Protein AF-A0AAV3YFT5-F1 (afdb_monomer_lite)

Sequence (143 aa):
MVNFYHRFIPHATWLLLQLHCALQKSHSQKVLSWTADMDMAFAFCKEALAEATMLSQPKHGAHISLTTDASDQAIRDVLEQWIYTSPHHGHRGPLQHPYDGPFQVVAPSDKTFRIMAGDREEIISVDRLKPVHVDLTSPVPVA

InterPro domains:
  IPR041577 Reverse transcriptase/retrotransposon-derived protein, RNase H-like domain [PF17919] (34-82)
  IPR043128 Reverse transcriptase/Diguanylate cyclase domain [G3DSA:3.30.70.270] (1-76)
  IPR043502 DNA/RNA polymerase superfamily [SSF56672] (1-128)

pLDDT: mean 76.31, std 14.43, range [36.56, 93.62]

Secondary structure (DSSP, 8-state):
-GGGSGGGSTTHHHHHHHHHHHHHGGGS-SS----HHHHHHHHHHHHHHHHHHHT-PPPTT-EEEEEEEE-SS-EEEEEEEE-----SS-PPPTTS-SS----EEEEE-SSEEEEEETTEEEEEEGGG-------TTS-----

Organism: NCBI:txid259542

Radius of gyration: 21.62 Å; chains: 1; bounding box: 50×36×54 Å

Foldseek 3Di:
DLVLVVVLFPPSCVLCVVVVVQVVVCVPPPDGDDDPSNVVSVVVSVVSVVVSVVVDDDDPPFDKDKDWDDDPVDIDIDIDTDDPDDDPDDDDDSPDPPADDPWDFPDDDPFWTFTDPDPDTDIGGPVRDDDDDDDPVDDDDDD

Structure (mmCIF, N/CA/C/O backbone):
data_AF-A0AAV3YFT5-F1
#
_entry.id   AF-A0AAV3YFT5-F1
#
loop_
_atom_site.group_PDB
_atom_site.id
_atom_site.type_symbol
_atom_site.label_atom_id
_atom_site.label_alt_id
_atom_site.label_comp_id
_atom_site.label_asym_id
_atom_site.label_entity_id
_atom_site.label_seq_id
_atom_site.pdbx_PDB_ins_code
_atom_site.Cartn_x
_atom_site.Cartn_y
_atom_site.Cartn_z
_atom_site.occupancy
_atom_site.B_iso_or_equiv
_atom_site.auth_seq_id
_atom_site.auth_comp_id
_atom_site.auth_asym_id
_atom_site.auth_atom_id
_atom_site.pdbx_PDB_model_num
ATOM 1 N N . MET A 1 1 ? 1.665 -2.035 -6.472 1.00 77.25 1 MET A N 1
ATOM 2 C CA . MET A 1 1 ? 2.102 -2.826 -5.302 1.00 77.25 1 MET A CA 1
ATOM 3 C C . MET A 1 1 ? 3.159 -2.103 -4.468 1.00 77.25 1 MET A C 1
ATOM 5 O O . MET A 1 1 ? 2.807 -1.657 -3.394 1.00 77.25 1 MET A O 1
ATOM 9 N N . VAL A 1 2 ? 4.400 -1.895 -4.938 1.00 81.25 2 VAL A N 1
ATOM 10 C CA . VAL A 1 2 ? 5.483 -1.296 -4.109 1.00 81.25 2 VAL A CA 1
ATOM 11 C C . VAL A 1 2 ? 5.104 0.060 -3.494 1.00 81.25 2 VAL A C 1
ATOM 13 O O . VAL A 1 2 ? 5.417 0.322 -2.341 1.00 81.25 2 VAL A O 1
ATOM 16 N N . ASN A 1 3 ? 4.344 0.890 -4.219 1.00 82.06 3 ASN A N 1
ATOM 17 C CA . ASN A 1 3 ? 3.880 2.181 -3.704 1.00 82.06 3 ASN A CA 1
ATOM 18 C C . ASN A 1 3 ? 2.937 2.075 -2.489 1.00 82.06 3 ASN A C 1
ATOM 20 O O . ASN A 1 3 ? 2.820 3.030 -1.739 1.00 82.06 3 ASN A O 1
ATOM 24 N N . PHE A 1 4 ? 2.265 0.943 -2.282 1.00 80.62 4 PHE A N 1
ATOM 25 C CA . PHE A 1 4 ? 1.428 0.725 -1.100 1.00 80.62 4 PHE A CA 1
ATOM 26 C C . PHE A 1 4 ? 2.289 0.478 0.153 1.00 80.62 4 PHE A C 1
ATOM 28 O O . PHE A 1 4 ? 1.973 0.961 1.234 1.00 80.62 4 PHE A O 1
ATOM 35 N N . TYR A 1 5 ? 3.442 -0.178 -0.017 1.00 82.94 5 TYR A N 1
ATOM 36 C CA . TYR A 1 5 ? 4.366 -0.538 1.063 1.00 82.94 5 TYR A CA 1
ATOM 37 C C . TYR A 1 5 ? 5.573 0.403 1.195 1.00 82.94 5 TYR A C 1
ATOM 39 O O . TYR A 1 5 ? 6.479 0.125 1.978 1.00 82.94 5 TYR A O 1
ATOM 47 N N . HIS A 1 6 ? 5.607 1.532 0.473 1.00 83.62 6 HIS A N 1
ATOM 48 C CA . HIS A 1 6 ? 6.795 2.397 0.413 1.00 83.62 6 HIS A CA 1
ATOM 49 C C . HIS A 1 6 ? 7.251 2.908 1.788 1.00 83.62 6 HIS A C 1
ATOM 51 O O . HIS A 1 6 ? 8.426 3.201 1.968 1.00 83.62 6 HIS A O 1
ATOM 57 N N . ARG A 1 7 ? 6.340 3.016 2.768 1.00 80.81 7 ARG A N 1
ATOM 58 C CA . ARG A 1 7 ? 6.651 3.509 4.120 1.00 80.81 7 ARG A CA 1
ATOM 59 C C . ARG A 1 7 ? 7.525 2.531 4.909 1.00 80.81 7 ARG A C 1
ATOM 61 O O . ARG A 1 7 ? 8.239 2.962 5.807 1.00 80.81 7 ARG A O 1
ATOM 68 N N . PHE A 1 8 ? 7.464 1.244 4.576 1.00 81.12 8 PHE A N 1
ATOM 69 C CA . PHE A 1 8 ? 8.270 0.199 5.206 1.00 81.12 8 PHE A CA 1
ATOM 70 C C . PHE A 1 8 ? 9.622 -0.001 4.515 1.00 81.12 8 PHE A C 1
ATOM 72 O O . PHE A 1 8 ? 10.463 -0.730 5.027 1.00 81.12 8 PHE A O 1
ATOM 79 N N . ILE A 1 9 ? 9.840 0.654 3.371 1.00 84.62 9 ILE A N 1
ATOM 80 C CA . ILE A 1 9 ? 11.056 0.532 2.574 1.00 84.62 9 ILE A CA 1
ATOM 81 C C . ILE A 1 9 ? 11.898 1.804 2.766 1.00 84.62 9 ILE A C 1
ATOM 83 O O . ILE A 1 9 ? 11.520 2.877 2.279 1.00 84.62 9 ILE A O 1
ATOM 87 N N . PRO A 1 10 ? 13.054 1.727 3.447 1.00 83.12 10 PRO A N 1
ATOM 88 C CA . PRO A 1 10 ? 13.978 2.850 3.536 1.00 83.12 10 PRO A CA 1
ATOM 89 C C . PRO A 1 10 ? 14.405 3.313 2.140 1.00 83.12 10 PRO A C 1
ATOM 91 O O . PRO A 1 10 ? 14.706 2.500 1.271 1.00 83.12 10 PRO A O 1
ATOM 94 N N . HIS A 1 11 ? 14.432 4.628 1.915 1.00 85.06 11 HIS A N 1
ATOM 95 C CA . HIS A 1 11 ? 14.851 5.224 0.638 1.00 85.06 11 HIS A CA 1
ATOM 96 C C . HIS A 1 11 ? 14.102 4.688 -0.603 1.00 85.06 11 HIS A C 1
ATOM 98 O O . HIS A 1 11 ? 14.647 4.697 -1.709 1.00 85.06 11 HIS A O 1
ATOM 104 N N . ALA A 1 12 ? 12.833 4.281 -0.452 1.00 86.38 12 ALA A N 1
ATOM 105 C CA . ALA A 1 12 ? 12.010 3.724 -1.534 1.00 86.38 12 ALA A CA 1
ATOM 106 C C . ALA A 1 12 ? 11.988 4.583 -2.811 1.00 86.38 12 ALA A C 1
ATOM 108 O O . ALA A 1 12 ? 11.979 4.058 -3.922 1.00 86.38 12 ALA A O 1
ATOM 109 N N . THR A 1 13 ? 12.003 5.910 -2.665 1.00 84.69 13 THR A N 1
ATOM 110 C CA . THR A 1 13 ? 12.023 6.854 -3.791 1.00 84.69 13 THR A CA 1
ATOM 111 C C . THR A 1 13 ? 13.276 6.723 -4.650 1.00 84.69 13 THR A C 1
ATOM 113 O O . THR A 1 13 ? 13.181 6.833 -5.869 1.00 84.69 13 THR A O 1
ATOM 116 N N . TRP A 1 14 ? 14.435 6.462 -4.040 1.00 87.38 14 TRP A N 1
ATOM 117 C CA . TRP A 1 14 ? 15.696 6.278 -4.757 1.00 87.38 14 TRP A CA 1
ATOM 118 C C . TRP A 1 14 ? 15.700 4.961 -5.537 1.00 87.38 14 TRP A C 1
ATOM 120 O O . TRP A 1 14 ? 16.040 4.949 -6.718 1.00 87.38 14 TRP A O 1
ATOM 130 N N . LEU A 1 15 ? 15.216 3.881 -4.914 1.00 86.69 15 LEU A N 1
ATOM 131 C CA . LEU A 1 15 ? 15.087 2.568 -5.555 1.00 86.69 15 LEU A CA 1
ATOM 132 C C . LEU A 1 15 ? 14.127 2.600 -6.752 1.00 86.69 15 LEU A C 1
ATOM 134 O O . LEU A 1 15 ? 14.390 2.000 -7.790 1.00 86.69 15 LEU A O 1
ATOM 138 N N . LEU A 1 16 ? 13.023 3.337 -6.629 1.00 88.00 16 LEU A N 1
ATOM 139 C CA . LEU A 1 16 ? 12.003 3.430 -7.673 1.00 88.00 16 LEU A CA 1
ATOM 140 C C . LEU A 1 16 ? 12.309 4.481 -8.744 1.00 88.00 16 LEU A C 1
ATOM 142 O O . LEU A 1 16 ? 11.585 4.541 -9.738 1.00 88.00 16 LEU A O 1
ATOM 146 N N . LEU A 1 17 ? 13.353 5.298 -8.578 1.00 88.62 17 LEU A N 1
ATOM 147 C CA . LEU A 1 17 ? 13.618 6.456 -9.433 1.00 88.62 17 LEU A CA 1
ATOM 148 C C . LEU A 1 17 ? 13.721 6.077 -10.915 1.00 88.62 17 LEU A C 1
ATOM 150 O O . LEU A 1 17 ? 13.042 6.677 -11.746 1.00 88.62 17 LEU A O 1
ATOM 154 N N . GLN A 1 18 ? 14.524 5.059 -11.243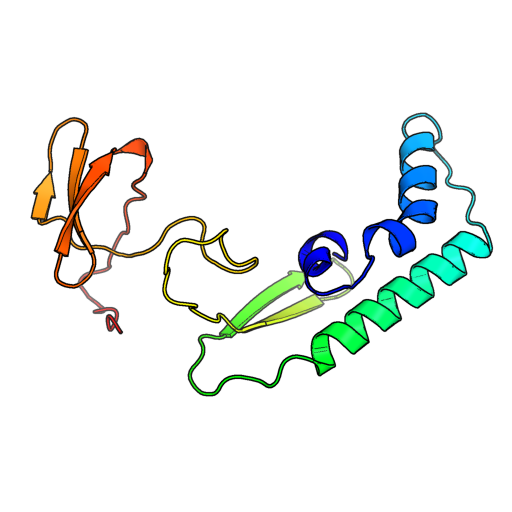 1.00 86.94 18 GLN A N 1
ATOM 155 C CA . GLN A 1 18 ? 14.741 4.644 -12.635 1.00 86.94 18 GLN A CA 1
ATOM 156 C C . GLN A 1 18 ? 13.441 4.171 -13.292 1.00 86.94 18 GLN A C 1
ATOM 158 O O . GLN A 1 18 ? 13.127 4.566 -14.415 1.00 86.94 18 GLN A O 1
ATOM 163 N N . LEU A 1 19 ? 12.640 3.399 -12.556 1.00 88.12 19 LEU A N 1
ATOM 164 C CA . LEU A 1 19 ? 11.339 2.911 -13.010 1.00 88.12 19 LEU A CA 1
ATOM 165 C C . LEU A 1 19 ? 10.329 4.060 -13.160 1.00 88.12 19 LEU A C 1
ATOM 167 O O . LEU A 1 19 ? 9.569 4.106 -14.127 1.00 88.12 19 LEU A O 1
ATOM 171 N N . HIS A 1 20 ? 10.343 5.024 -12.238 1.00 87.75 20 HIS A N 1
ATOM 172 C CA . HIS A 1 20 ? 9.453 6.180 -12.276 1.00 87.75 20 HIS A CA 1
ATOM 173 C C . HIS A 1 20 ? 9.771 7.105 -13.458 1.00 87.75 20 HIS A C 1
ATOM 175 O O . HIS A 1 20 ? 8.869 7.492 -14.202 1.00 87.75 20 HIS A O 1
ATOM 181 N N . CYS A 1 21 ? 11.051 7.407 -13.687 1.00 85.56 21 CYS A N 1
ATOM 182 C CA . CYS A 1 21 ? 11.495 8.192 -14.837 1.00 85.56 21 CYS A CA 1
ATOM 183 C C . CYS A 1 21 ? 11.174 7.499 -16.169 1.00 85.56 21 CYS A C 1
ATOM 185 O O . CYS A 1 21 ? 10.833 8.175 -17.141 1.00 85.56 21 CYS A O 1
ATOM 187 N N . ALA A 1 22 ? 11.257 6.166 -16.221 1.00 84.00 22 ALA A N 1
ATOM 188 C CA . ALA A 1 22 ? 10.905 5.394 -17.410 1.00 84.00 22 ALA A CA 1
ATOM 189 C C . ALA A 1 22 ? 9.408 5.511 -17.753 1.00 84.00 22 ALA A C 1
ATOM 191 O O . ALA A 1 22 ? 9.052 5.675 -18.920 1.00 84.00 22 ALA A O 1
ATOM 192 N N . LEU A 1 23 ? 8.539 5.506 -16.737 1.00 81.94 23 LEU A N 1
ATOM 193 C CA . LEU A 1 23 ? 7.090 5.668 -16.901 1.00 81.94 23 LEU A CA 1
ATOM 194 C C . LEU A 1 23 ? 6.671 7.114 -17.204 1.00 81.94 23 LEU A C 1
ATOM 196 O O . LEU A 1 23 ? 5.742 7.333 -17.974 1.00 81.94 23 LEU A O 1
ATOM 200 N N . GLN A 1 24 ? 7.360 8.123 -16.663 1.00 77.69 24 GLN A N 1
ATOM 201 C CA . GLN A 1 24 ? 7.068 9.525 -17.005 1.00 77.69 24 GLN A CA 1
ATOM 202 C C . GLN A 1 24 ? 7.287 9.817 -18.497 1.00 77.69 24 GLN A C 1
ATOM 204 O O . GLN A 1 24 ? 6.548 10.595 -19.097 1.00 77.69 24 GLN A O 1
ATOM 209 N N . LYS A 1 25 ? 8.276 9.161 -19.113 1.00 65.12 25 LYS A N 1
ATOM 210 C CA . LYS A 1 25 ? 8.560 9.276 -20.551 1.00 65.12 25 LYS A CA 1
ATOM 211 C C . LYS A 1 25 ? 7.585 8.471 -21.422 1.00 65.12 25 LYS A C 1
ATOM 213 O O . LYS A 1 25 ? 7.489 8.737 -22.616 1.00 65.12 25 LYS A O 1
ATOM 218 N N . SER A 1 26 ? 6.843 7.515 -20.853 1.00 60.19 26 SER A N 1
ATOM 219 C CA . SER A 1 26 ? 5.990 6.591 -21.614 1.00 60.19 26 SER A CA 1
ATOM 220 C C . SER A 1 26 ? 4.584 7.114 -21.914 1.00 60.19 26 SER A C 1
ATOM 222 O O . SER A 1 26 ? 3.887 6.521 -22.733 1.00 60.19 26 SER A O 1
ATOM 224 N N . HIS A 1 27 ? 4.169 8.258 -21.355 1.00 59.78 27 HIS A N 1
ATOM 225 C CA . HIS A 1 27 ? 2.869 8.861 -21.690 1.00 59.78 27 HIS A CA 1
ATOM 226 C C . HIS A 1 27 ? 2.721 9.185 -23.194 1.00 59.78 27 HIS A C 1
ATOM 228 O O . HIS A 1 27 ? 1.599 9.296 -23.687 1.00 59.78 27 HIS A O 1
ATOM 234 N N . SER A 1 28 ? 3.837 9.292 -23.926 1.00 60.38 28 SER A N 1
ATOM 235 C CA . SER A 1 28 ? 3.892 9.435 -25.388 1.00 60.38 28 SER A CA 1
ATOM 236 C C . SER A 1 28 ? 4.496 8.224 -26.123 1.00 60.38 28 SER A C 1
ATOM 238 O O . SER A 1 28 ? 4.339 8.113 -27.339 1.00 60.38 28 SER A O 1
ATOM 240 N N . GLN A 1 29 ? 5.157 7.293 -25.422 1.00 61.31 29 GLN A N 1
ATOM 241 C CA . GLN A 1 29 ? 5.811 6.117 -26.008 1.00 61.31 29 GLN A CA 1
ATOM 242 C C . GLN A 1 29 ? 5.067 4.826 -25.660 1.00 61.31 29 GLN A C 1
ATOM 244 O O . GLN A 1 29 ? 5.040 4.378 -24.519 1.00 61.31 29 GLN A O 1
ATOM 249 N N . LYS A 1 30 ? 4.538 4.167 -26.697 1.00 68.25 30 LYS A N 1
ATOM 250 C CA . LYS A 1 30 ? 3.811 2.890 -26.598 1.00 68.25 30 LYS A CA 1
ATOM 251 C C . LYS A 1 30 ? 4.697 1.694 -26.209 1.00 68.25 30 LYS A C 1
ATOM 253 O O . LYS A 1 30 ? 4.170 0.634 -25.892 1.00 68.25 30 LYS A O 1
ATOM 258 N N . VAL A 1 31 ? 6.022 1.850 -26.273 1.00 76.38 31 VAL A N 1
ATOM 259 C CA . VAL A 1 31 ? 7.014 0.793 -26.029 1.00 76.38 31 VAL A CA 1
ATOM 260 C C . VAL A 1 31 ? 8.047 1.300 -25.025 1.00 76.38 31 VAL A C 1
ATOM 262 O O . VAL A 1 31 ? 8.696 2.318 -25.261 1.00 76.38 31 VAL A O 1
ATOM 265 N N . LEU A 1 32 ? 8.182 0.584 -23.908 1.00 82.88 32 LEU A N 1
ATOM 266 C CA . LEU A 1 32 ? 9.124 0.875 -22.829 1.00 82.88 32 LEU A CA 1
ATOM 267 C C . LEU A 1 32 ? 10.466 0.187 -23.118 1.00 82.88 32 LEU A C 1
ATOM 269 O O . LEU A 1 32 ? 10.519 -1.037 -23.219 1.00 82.88 32 LEU A O 1
ATOM 273 N N . SER A 1 33 ? 11.553 0.952 -23.237 1.00 83.69 33 SER A N 1
ATOM 274 C CA . SER A 1 33 ? 12.905 0.390 -23.352 1.00 83.69 33 SER A CA 1
ATOM 275 C C . SER A 1 33 ? 13.425 -0.014 -21.972 1.00 83.69 33 SER A C 1
ATOM 277 O O . SER A 1 33 ? 13.755 0.853 -21.160 1.00 83.69 33 SER A O 1
ATOM 279 N N . TRP A 1 34 ? 13.494 -1.316 -21.711 1.00 88.81 34 TRP A N 1
ATOM 280 C CA . TRP A 1 34 ? 13.985 -1.860 -20.447 1.00 88.81 34 TRP A CA 1
ATOM 281 C C . TRP A 1 34 ? 15.518 -1.889 -20.426 1.00 88.81 34 TRP A C 1
ATOM 283 O O . TRP A 1 34 ? 16.135 -2.445 -21.334 1.00 88.81 34 TRP A O 1
ATOM 293 N N . THR A 1 35 ? 16.138 -1.260 -19.426 1.00 90.56 35 THR A N 1
ATOM 294 C CA . THR A 1 35 ? 17.603 -1.204 -19.281 1.00 90.56 35 THR A CA 1
ATOM 295 C C . THR A 1 35 ? 18.083 -2.091 -18.134 1.00 90.56 35 THR A C 1
ATOM 297 O O . THR A 1 35 ? 17.328 -2.386 -17.211 1.00 90.56 35 THR A O 1
ATOM 300 N N . ALA A 1 36 ? 19.367 -2.464 -18.146 1.00 92.38 36 ALA A N 1
ATOM 301 C CA . ALA A 1 36 ? 19.974 -3.239 -17.059 1.00 92.38 36 ALA A CA 1
ATOM 302 C C . ALA A 1 36 ? 19.846 -2.537 -15.689 1.00 92.38 36 ALA A C 1
ATOM 304 O O . ALA A 1 36 ? 19.634 -3.188 -14.670 1.00 92.38 36 ALA A O 1
ATOM 305 N N . ASP A 1 37 ? 19.892 -1.201 -15.666 1.00 89.06 37 ASP A N 1
ATOM 306 C CA . ASP A 1 37 ? 19.682 -0.419 -14.443 1.00 89.06 37 ASP A CA 1
ATOM 307 C C . ASP A 1 37 ? 18.250 -0.547 -13.905 1.00 89.06 37 ASP A C 1
ATOM 309 O O . ASP A 1 37 ? 18.047 -0.562 -12.691 1.00 89.06 37 ASP A O 1
ATOM 313 N N . MET A 1 38 ? 17.250 -0.676 -14.787 1.00 90.94 38 MET A N 1
ATOM 314 C CA . MET A 1 38 ? 15.859 -0.922 -14.390 1.00 90.94 38 MET A CA 1
ATOM 315 C C . MET A 1 38 ? 15.674 -2.337 -13.847 1.00 90.94 38 MET A C 1
ATOM 317 O O . MET A 1 38 ? 14.960 -2.504 -12.859 1.00 90.94 38 MET A O 1
ATOM 321 N N . ASP A 1 39 ? 16.342 -3.332 -14.438 1.00 92.50 39 ASP A N 1
ATOM 322 C CA . ASP A 1 39 ? 16.369 -4.700 -13.909 1.00 92.50 39 ASP A CA 1
ATOM 323 C C . ASP A 1 39 ? 16.949 -4.743 -12.495 1.00 92.50 39 ASP A C 1
ATOM 325 O O . ASP A 1 39 ? 16.330 -5.303 -11.585 1.00 92.50 39 ASP A O 1
ATOM 329 N N . MET A 1 40 ? 18.101 -4.100 -12.286 1.00 91.56 40 MET A N 1
ATOM 330 C CA . MET A 1 40 ? 18.724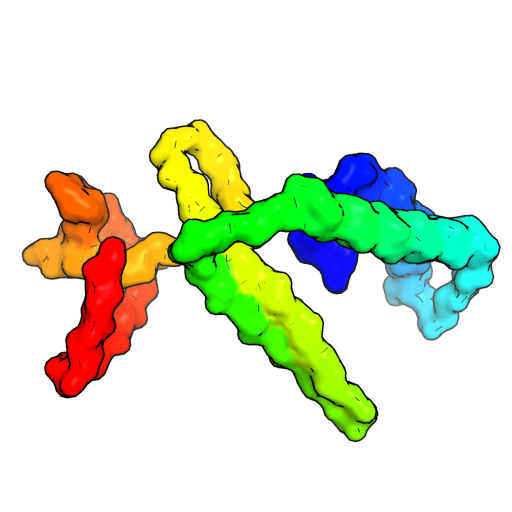 -4.008 -10.965 1.00 91.56 40 MET A CA 1
ATOM 331 C C . MET A 1 40 ? 17.825 -3.265 -9.974 1.00 91.56 40 MET A C 1
ATOM 333 O O . MET A 1 40 ? 17.576 -3.768 -8.880 1.00 91.56 40 MET A O 1
ATOM 337 N N . ALA A 1 41 ? 17.274 -2.110 -10.357 1.00 91.12 41 ALA A N 1
ATOM 338 C CA . ALA A 1 41 ? 16.359 -1.345 -9.509 1.00 91.12 41 ALA A CA 1
ATOM 339 C C . ALA A 1 41 ? 15.118 -2.163 -9.118 1.00 91.12 41 ALA A C 1
ATOM 341 O O . ALA A 1 41 ? 14.700 -2.160 -7.957 1.00 91.12 41 ALA A O 1
ATOM 342 N N . PHE A 1 42 ? 14.547 -2.908 -10.066 1.00 91.88 42 PHE A N 1
ATOM 343 C CA . PHE A 1 42 ? 13.411 -3.786 -9.812 1.00 91.88 42 PHE A CA 1
ATOM 344 C C . PHE A 1 42 ? 13.779 -4.948 -8.880 1.00 91.88 42 PHE A C 1
ATOM 346 O O . PHE A 1 42 ? 13.009 -5.270 -7.972 1.00 91.88 42 PHE A O 1
ATOM 353 N N . ALA A 1 43 ? 14.954 -5.557 -9.059 1.00 92.12 43 ALA A N 1
ATOM 354 C CA . ALA A 1 43 ? 15.462 -6.595 -8.166 1.00 92.12 43 ALA A CA 1
ATOM 355 C C . ALA A 1 43 ? 15.638 -6.072 -6.733 1.00 92.12 43 ALA A C 1
ATOM 357 O O . ALA A 1 43 ? 15.083 -6.669 -5.809 1.00 92.12 43 ALA A O 1
ATOM 358 N N . PHE A 1 44 ? 16.280 -4.914 -6.563 1.00 91.06 44 PHE A N 1
ATOM 359 C CA . PHE A 1 44 ? 16.436 -4.282 -5.252 1.00 91.06 44 PHE A CA 1
ATOM 360 C C . PHE A 1 44 ? 15.095 -3.923 -4.609 1.00 91.06 44 PHE A C 1
ATOM 362 O O . PHE A 1 44 ? 14.933 -4.089 -3.406 1.00 91.06 44 PHE A O 1
ATOM 369 N N . CYS A 1 45 ? 14.098 -3.481 -5.384 1.00 90.38 45 CYS A N 1
ATOM 370 C CA . CYS A 1 45 ? 12.759 -3.223 -4.844 1.00 90.38 45 CYS A CA 1
ATOM 371 C C . CYS A 1 45 ? 12.101 -4.491 -4.284 1.00 90.38 45 CYS A C 1
ATOM 373 O O . CYS A 1 45 ? 11.432 -4.424 -3.253 1.00 90.38 45 CYS A O 1
ATOM 375 N N . LYS A 1 46 ? 12.265 -5.640 -4.956 1.00 90.44 46 LYS A N 1
ATOM 376 C CA . LYS A 1 46 ? 11.736 -6.923 -4.465 1.00 90.44 46 LYS A CA 1
ATOM 377 C C . LYS A 1 46 ? 12.427 -7.350 -3.175 1.00 90.44 46 LYS A C 1
ATOM 379 O O . LYS A 1 46 ? 11.750 -7.762 -2.241 1.00 90.44 46 LYS A O 1
ATOM 384 N N . GLU A 1 47 ? 13.750 -7.234 -3.132 1.00 91.06 47 GLU A N 1
ATOM 385 C CA . GLU A 1 47 ? 14.547 -7.579 -1.955 1.00 91.06 47 GLU A CA 1
ATOM 386 C C . GLU A 1 47 ? 14.208 -6.672 -0.770 1.00 91.06 47 GLU A C 1
ATOM 388 O O . GLU A 1 47 ? 13.880 -7.162 0.304 1.00 91.06 47 GLU A O 1
ATOM 393 N N . ALA A 1 48 ? 14.151 -5.357 -0.985 1.00 89.12 48 ALA A N 1
ATOM 394 C CA . ALA A 1 48 ? 13.792 -4.406 0.060 1.00 89.12 48 ALA A CA 1
ATOM 395 C C . ALA A 1 48 ? 12.372 -4.635 0.603 1.00 89.12 48 ALA A C 1
ATOM 397 O O . ALA A 1 48 ? 12.126 -4.445 1.792 1.00 89.12 48 ALA A O 1
ATOM 398 N N . LEU A 1 49 ? 11.434 -5.067 -0.249 1.00 87.44 49 LEU A N 1
ATOM 399 C CA . LEU A 1 49 ? 10.096 -5.454 0.191 1.00 87.44 49 LEU A CA 1
ATOM 400 C C . LEU A 1 49 ? 10.125 -6.738 1.036 1.00 87.44 49 LEU A C 1
ATOM 402 O O . LEU A 1 49 ? 9.439 -6.797 2.053 1.00 87.44 49 LEU A O 1
ATOM 406 N N . ALA A 1 50 ? 10.916 -7.741 0.648 1.00 88.50 50 ALA A N 1
ATOM 407 C CA . ALA A 1 50 ? 11.074 -8.974 1.421 1.00 88.50 50 ALA A CA 1
ATOM 408 C C . ALA A 1 50 ? 11.714 -8.698 2.794 1.00 88.50 50 ALA A C 1
ATOM 410 O O . ALA A 1 50 ? 11.181 -9.115 3.822 1.00 88.50 50 ALA A O 1
ATOM 411 N N . GLU A 1 51 ? 12.783 -7.906 2.835 1.00 85.94 51 GLU A N 1
ATOM 412 C CA . GLU A 1 51 ? 13.438 -7.473 4.076 1.00 85.94 51 GLU A CA 1
ATOM 413 C C . GLU A 1 51 ? 12.490 -6.674 4.984 1.00 85.94 51 GLU A C 1
ATOM 415 O O . GLU A 1 51 ? 12.435 -6.900 6.194 1.00 85.94 51 GLU A O 1
ATOM 420 N N . ALA A 1 52 ? 11.665 -5.792 4.409 1.00 82.38 52 ALA A N 1
ATOM 421 C CA . ALA A 1 52 ? 10.686 -5.022 5.174 1.00 82.38 52 ALA A CA 1
ATOM 422 C C . ALA A 1 52 ? 9.685 -5.917 5.928 1.00 82.38 52 ALA A C 1
ATOM 424 O O . ALA A 1 52 ? 9.263 -5.564 7.030 1.00 82.38 52 ALA A O 1
ATOM 425 N N . THR A 1 53 ? 9.332 -7.085 5.376 1.00 72.19 53 THR A N 1
ATOM 426 C CA . THR A 1 53 ? 8.436 -8.043 6.051 1.00 72.19 53 THR A CA 1
ATOM 427 C C . THR A 1 53 ? 9.102 -8.779 7.216 1.00 72.19 53 THR A C 1
ATOM 429 O O . THR A 1 53 ? 8.432 -9.090 8.200 1.00 72.19 53 THR A O 1
ATOM 432 N N . MET A 1 54 ? 10.422 -8.992 7.169 1.00 69.62 54 MET A N 1
ATOM 433 C CA . MET A 1 54 ? 11.172 -9.641 8.255 1.00 69.62 54 MET A CA 1
ATOM 434 C C . MET A 1 54 ? 11.273 -8.766 9.511 1.00 69.62 54 MET A C 1
ATOM 436 O O . MET A 1 54 ? 11.427 -9.282 10.619 1.00 69.62 54 MET A O 1
ATOM 440 N N . LEU A 1 55 ? 11.152 -7.444 9.363 1.00 60.09 55 LEU A N 1
ATOM 441 C CA . LEU A 1 55 ? 11.237 -6.490 10.473 1.00 60.09 55 LEU A CA 1
ATOM 442 C C . LEU A 1 55 ? 9.977 -6.448 11.355 1.00 60.09 55 LEU A C 1
ATOM 444 O O . LEU A 1 55 ? 10.013 -5.856 12.437 1.00 60.09 55 LEU A O 1
ATOM 448 N N . SER A 1 56 ? 8.868 -7.067 10.940 1.00 65.62 56 SER A N 1
ATOM 449 C CA . SER A 1 56 ? 7.624 -7.099 11.715 1.00 65.62 56 SER A CA 1
ATOM 450 C C . SER A 1 56 ? 7.343 -8.494 12.268 1.00 65.62 56 SER A C 1
ATOM 452 O O . SER A 1 56 ? 6.901 -9.381 11.542 1.00 65.62 56 SER A O 1
ATOM 454 N N . GLN A 1 57 ? 7.540 -8.687 13.574 1.00 75.06 57 GLN A N 1
ATOM 455 C CA . GLN A 1 57 ? 7.039 -9.890 14.239 1.00 75.06 57 GLN A CA 1
ATOM 456 C C . GLN A 1 57 ? 5.505 -9.848 14.339 1.00 75.06 57 GLN A C 1
ATOM 458 O O . GLN A 1 57 ? 4.965 -8.811 14.748 1.00 75.06 57 GLN A O 1
ATOM 463 N N . PRO A 1 58 ? 4.798 -10.952 14.018 1.00 80.38 58 PRO A N 1
ATOM 464 C CA . PRO A 1 58 ? 3.351 -11.007 14.146 1.00 80.38 58 PRO A CA 1
ATOM 465 C C . PRO A 1 58 ? 2.904 -10.717 15.580 1.00 80.38 58 PRO A C 1
ATOM 467 O O . PRO A 1 58 ? 3.357 -11.361 16.528 1.00 80.38 58 PRO A O 1
ATOM 470 N N . LYS A 1 59 ? 1.990 -9.763 15.755 1.00 80.62 59 LYS A N 1
ATOM 471 C CA . LYS A 1 59 ? 1.408 -9.468 17.068 1.00 80.62 59 LYS A CA 1
ATOM 472 C C . LYS A 1 59 ? 0.264 -10.431 17.350 1.00 80.62 59 LYS A C 1
ATOM 474 O O . LYS A 1 59 ? -0.686 -10.523 16.573 1.00 80.62 59 LYS A O 1
ATOM 479 N N . HIS A 1 60 ? 0.356 -11.146 18.467 1.00 79.06 60 HIS A N 1
ATOM 480 C CA . HIS A 1 60 ? -0.707 -12.040 18.907 1.00 79.06 60 HIS A CA 1
ATOM 481 C C . HIS A 1 60 ? -1.949 -11.228 19.303 1.00 79.06 60 HIS A C 1
ATOM 483 O O . HIS A 1 60 ? -1.832 -10.226 20.006 1.00 79.06 60 HIS A O 1
ATOM 489 N N . GLY A 1 61 ? -3.125 -11.639 18.823 1.00 79.94 61 GLY A N 1
ATOM 490 C CA . GLY A 1 61 ? -4.397 -10.949 19.074 1.00 79.94 61 GLY A CA 1
ATOM 491 C C . GLY A 1 61 ? -4.684 -9.738 18.176 1.00 79.94 61 GLY A C 1
ATOM 492 O O . GLY A 1 61 ? -5.761 -9.161 18.284 1.00 79.94 61 GLY A O 1
ATOM 493 N N . ALA A 1 62 ? -3.772 -9.357 17.274 1.00 80.12 62 ALA A N 1
ATOM 494 C CA . ALA A 1 62 ? -4.070 -8.352 16.255 1.00 80.12 62 ALA A CA 1
ATOM 495 C C . ALA A 1 62 ? -5.030 -8.926 15.202 1.00 80.12 62 ALA A C 1
ATOM 497 O O . ALA A 1 62 ? -4.878 -10.075 14.781 1.00 80.12 62 ALA A O 1
ATOM 498 N N . HIS A 1 63 ? -5.994 -8.119 14.755 1.00 79.31 63 HIS A N 1
ATOM 499 C CA . HIS A 1 63 ? -6.892 -8.514 13.673 1.00 79.31 63 HIS A CA 1
ATOM 500 C C . HIS A 1 63 ? -6.087 -8.756 12.388 1.00 79.31 63 HIS A C 1
ATOM 502 O O . HIS A 1 63 ? -5.122 -8.044 12.103 1.00 79.31 63 HIS A O 1
ATOM 508 N N . ILE A 1 64 ? -6.471 -9.766 11.613 1.00 83.31 64 ILE A N 1
ATOM 509 C CA . ILE A 1 64 ? -5.796 -10.152 10.373 1.00 83.31 64 ILE A CA 1
ATOM 510 C C . ILE A 1 64 ? -6.768 -9.911 9.219 1.00 83.31 64 ILE A C 1
ATOM 512 O O . ILE A 1 64 ? -7.942 -10.254 9.326 1.00 83.31 64 ILE A O 1
ATOM 516 N N . SER A 1 65 ? -6.293 -9.330 8.121 1.00 84.44 65 SER A N 1
ATOM 517 C CA . SER A 1 65 ? -7.060 -9.220 6.878 1.00 84.44 65 SER A CA 1
ATOM 518 C C . SER A 1 65 ? -6.358 -9.962 5.761 1.00 84.44 65 SER A C 1
ATOM 520 O O . SER A 1 65 ? -5.138 -9.896 5.629 1.00 84.44 65 SER A O 1
ATOM 522 N N . LEU A 1 66 ? -7.161 -10.637 4.950 1.00 87.12 66 LEU A N 1
ATOM 523 C CA . LEU A 1 66 ? -6.742 -11.290 3.725 1.00 87.12 66 LEU A CA 1
ATOM 524 C C . LEU A 1 66 ? -7.361 -10.528 2.555 1.00 87.12 66 LEU A C 1
ATOM 526 O O . LEU A 1 66 ? -8.585 -10.455 2.440 1.00 87.12 66 LEU A O 1
ATOM 530 N N . THR A 1 67 ? -6.523 -9.969 1.693 1.00 85.75 67 THR A N 1
ATOM 531 C CA . THR A 1 67 ? -6.961 -9.349 0.439 1.00 85.75 67 THR A CA 1
ATOM 532 C C . THR A 1 67 ? -6.610 -10.295 -0.696 1.00 85.75 67 THR A C 1
ATOM 534 O O . THR A 1 67 ? -5.457 -10.695 -0.804 1.00 85.75 67 THR A O 1
ATOM 537 N N . THR A 1 68 ? -7.582 -10.657 -1.535 1.00 89.88 68 THR A N 1
ATOM 538 C CA . THR A 1 68 ? -7.369 -11.575 -2.666 1.00 89.88 68 THR A CA 1
ATOM 539 C C . THR A 1 68 ? -7.718 -10.892 -3.983 1.00 89.88 68 THR A C 1
ATOM 541 O O . THR A 1 68 ? -8.722 -10.179 -4.063 1.00 89.88 68 THR A O 1
ATOM 544 N N . ASP A 1 69 ? -6.899 -11.101 -5.010 1.00 89.31 69 ASP A N 1
ATOM 545 C CA . ASP A 1 69 ? -7.201 -10.745 -6.394 1.00 89.31 69 ASP A CA 1
ATOM 546 C C . ASP A 1 69 ? -7.036 -11.975 -7.292 1.00 89.31 69 ASP A C 1
ATOM 548 O O . ASP A 1 69 ? -6.152 -12.805 -7.097 1.00 89.31 69 ASP A O 1
ATOM 552 N N . ALA A 1 70 ? -7.930 -12.131 -8.263 1.00 92.38 70 ALA A N 1
ATOM 553 C CA . ALA A 1 70 ? -7.910 -13.256 -9.187 1.00 92.38 70 ALA A CA 1
ATOM 554 C C . ALA A 1 70 ? -7.904 -12.746 -10.626 1.00 92.38 70 ALA A C 1
ATOM 556 O O . ALA A 1 70 ? -8.700 -11.879 -10.992 1.00 92.38 70 ALA A O 1
ATOM 557 N N . SER A 1 71 ? -7.015 -13.308 -11.437 1.00 93.50 71 SER A N 1
ATOM 558 C CA . SER A 1 71 ? -7.028 -13.187 -12.890 1.00 93.50 71 SER A CA 1
ATOM 559 C C . SER A 1 71 ? -7.558 -14.479 -13.519 1.00 93.50 71 SER A C 1
ATOM 561 O O . SER A 1 71 ? -7.780 -15.491 -12.858 1.00 93.50 71 SER A O 1
ATOM 563 N N . ASP A 1 72 ? -7.739 -14.438 -14.830 1.00 92.00 72 ASP A N 1
ATOM 564 C CA . ASP A 1 72 ? -7.977 -15.584 -15.706 1.00 92.00 72 ASP A CA 1
ATOM 565 C C . ASP A 1 72 ? -6.951 -16.732 -15.585 1.00 92.00 72 ASP A C 1
ATOM 567 O O . ASP A 1 72 ? -7.277 -17.868 -15.924 1.00 92.00 72 ASP A O 1
ATOM 571 N N . GLN A 1 73 ? -5.730 -16.461 -15.114 1.00 93.62 73 GLN A N 1
ATOM 572 C CA . GLN A 1 73 ? -4.643 -17.444 -15.038 1.00 93.62 73 GLN A CA 1
ATOM 573 C C . GLN A 1 73 ? -4.225 -17.810 -13.615 1.00 93.62 73 GLN A C 1
ATOM 575 O O . GLN A 1 73 ? -3.689 -18.897 -13.405 1.00 93.62 73 GLN A O 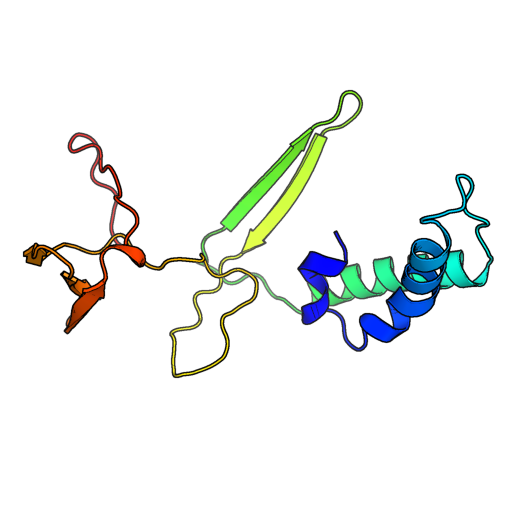1
ATOM 580 N N . ALA A 1 74 ? -4.410 -16.918 -12.642 1.00 90.88 74 ALA A N 1
ATOM 581 C CA . ALA A 1 74 ? -3.911 -17.135 -11.290 1.00 90.88 74 ALA A CA 1
ATOM 582 C C . ALA A 1 74 ? -4.711 -16.361 -10.243 1.00 90.88 74 ALA A C 1
ATOM 584 O O . ALA A 1 74 ? -5.247 -15.290 -10.514 1.00 90.88 74 ALA A O 1
ATOM 585 N N . ILE A 1 75 ? -4.709 -16.887 -9.021 1.00 91.44 75 ILE A N 1
ATOM 586 C CA . ILE A 1 75 ? -5.195 -16.204 -7.822 1.00 91.44 75 ILE A CA 1
ATOM 587 C C . ILE A 1 75 ? -3.977 -15.738 -7.028 1.00 91.44 75 ILE A C 1
ATOM 589 O O . ILE A 1 75 ? -2.961 -16.437 -6.970 1.00 91.44 75 ILE A O 1
ATOM 593 N N . ARG A 1 76 ? -4.070 -14.549 -6.445 1.00 88.00 76 ARG A N 1
ATOM 594 C CA . ARG A 1 76 ? -3.060 -13.945 -5.584 1.00 88.00 76 ARG A CA 1
ATOM 595 C C . ARG A 1 76 ? -3.723 -13.414 -4.328 1.00 88.00 76 ARG A C 1
ATOM 597 O O . ARG A 1 76 ? -4.901 -13.056 -4.327 1.00 88.00 76 ARG A O 1
ATOM 604 N N . ASP A 1 77 ? -2.955 -13.385 -3.255 1.00 89.31 77 ASP A N 1
ATOM 605 C CA . ASP A 1 77 ? -3.416 -12.901 -1.974 1.00 89.31 77 ASP A CA 1
ATOM 606 C C . ASP A 1 77 ? -2.321 -12.164 -1.201 1.00 89.31 77 ASP A C 1
ATOM 608 O O . ASP A 1 77 ? -1.123 -12.267 -1.475 1.00 89.31 77 ASP A O 1
ATOM 612 N N . VAL A 1 78 ? -2.770 -11.351 -0.251 1.00 88.31 78 VAL A N 1
ATOM 613 C CA . VAL A 1 78 ? -1.937 -10.601 0.681 1.00 88.31 78 VAL A CA 1
ATOM 614 C C . VAL A 1 78 ? -2.551 -10.744 2.068 1.00 88.31 78 VAL A C 1
ATOM 616 O O . VAL A 1 78 ? -3.712 -10.388 2.278 1.00 88.31 78 VAL A O 1
ATOM 619 N N . LEU A 1 79 ? -1.758 -11.248 3.015 1.00 87.06 79 LEU A N 1
ATOM 620 C CA . LEU A 1 79 ? -2.124 -11.363 4.423 1.00 87.06 79 LEU A CA 1
ATOM 621 C C . LEU A 1 79 ? -1.499 -10.219 5.226 1.00 87.06 79 LEU A C 1
ATOM 623 O O . LEU A 1 79 ? -0.280 -10.052 5.229 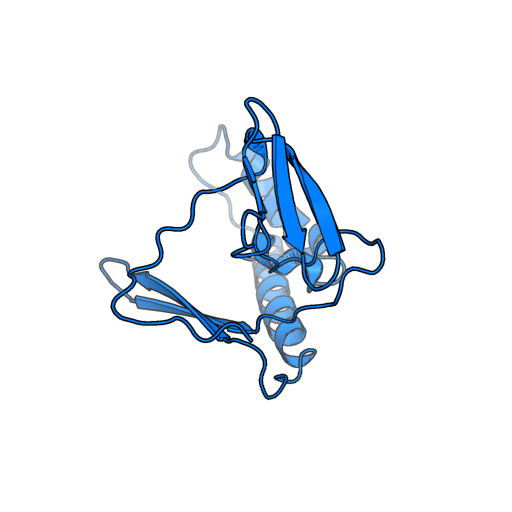1.00 87.06 79 LEU A O 1
ATOM 627 N N . GLU A 1 80 ? -2.323 -9.455 5.938 1.00 84.06 80 GLU A N 1
ATOM 628 C CA . GLU A 1 80 ? -1.895 -8.253 6.660 1.00 84.06 80 GLU A CA 1
ATOM 629 C C . GLU A 1 80 ? -2.421 -8.245 8.099 1.00 84.06 80 GLU A C 1
ATOM 631 O O . GLU A 1 80 ? -3.538 -8.688 8.371 1.00 84.06 80 GLU A O 1
ATOM 636 N N . GLN A 1 81 ? -1.630 -7.705 9.032 1.00 82.88 81 GLN A N 1
ATOM 637 C CA . GLN A 1 81 ? -2.049 -7.497 10.421 1.00 82.88 81 GLN A CA 1
ATOM 638 C C . GLN A 1 81 ? -2.417 -6.037 10.695 1.00 82.88 81 GLN A C 1
ATOM 640 O O . GLN A 1 81 ? -1.688 -5.108 10.347 1.00 82.88 81 GLN A O 1
ATOM 645 N N . TRP A 1 82 ? -3.520 -5.850 11.412 1.00 74.31 82 TRP A N 1
ATOM 646 C CA . TRP A 1 82 ? -4.048 -4.558 11.824 1.00 74.31 82 TRP A CA 1
ATOM 647 C C . TRP A 1 82 ? -3.497 -4.209 13.195 1.00 74.31 82 TRP A C 1
ATOM 649 O O . TRP A 1 82 ? -3.927 -4.735 14.222 1.00 74.31 82 TRP A O 1
ATOM 659 N N . ILE A 1 83 ? -2.521 -3.308 13.215 1.00 69.56 83 ILE A N 1
ATOM 660 C CA . ILE A 1 83 ? -1.951 -2.804 14.458 1.00 69.56 83 ILE A CA 1
ATOM 661 C C . ILE A 1 83 ? -2.670 -1.497 14.801 1.00 69.56 83 ILE A C 1
ATOM 663 O O . ILE A 1 83 ? -2.328 -0.443 14.266 1.00 69.56 83 ILE A O 1
ATOM 667 N N . TYR A 1 84 ? -3.652 -1.558 15.706 1.00 54.00 84 TYR A N 1
ATOM 668 C CA . TYR A 1 84 ? -4.222 -0.361 16.326 1.00 54.00 84 TYR A CA 1
ATOM 669 C C . TYR A 1 84 ? -3.153 0.286 17.210 1.00 54.00 84 TYR A C 1
ATOM 671 O O . TYR A 1 84 ? -2.897 -0.143 18.333 1.00 54.00 84 TYR A O 1
ATOM 679 N N . THR A 1 85 ? -2.480 1.309 16.697 1.00 49.75 85 THR A N 1
ATOM 680 C CA . THR A 1 85 ? -1.718 2.225 17.545 1.00 49.75 85 THR A CA 1
ATOM 681 C C . THR A 1 85 ? -2.697 3.269 18.064 1.00 49.75 85 THR A C 1
ATOM 683 O O . THR A 1 85 ? -3.184 4.074 17.270 1.00 49.75 85 THR A O 1
ATOM 686 N N . SER A 1 86 ? -3.022 3.243 19.362 1.00 40.47 86 SER A N 1
ATOM 687 C CA . SER A 1 86 ? -3.887 4.250 19.990 1.00 40.47 86 SER A CA 1
ATOM 688 C C . SER A 1 86 ? -3.440 5.668 19.606 1.00 40.47 86 SER A C 1
ATOM 690 O O . SER A 1 86 ? -2.238 5.957 19.643 1.00 40.47 86 SER A O 1
ATOM 692 N N . PRO A 1 87 ? -4.366 6.563 19.223 1.00 44.16 87 PRO A N 1
ATOM 693 C CA . PRO A 1 87 ? -4.009 7.878 18.724 1.00 44.16 87 PRO A CA 1
ATOM 694 C C . PRO A 1 87 ? -3.636 8.797 19.889 1.00 44.16 87 PRO A C 1
ATOM 696 O O . PRO A 1 87 ? -4.477 9.476 20.469 1.00 44.16 87 PRO A O 1
ATOM 699 N N . HIS A 1 88 ? -2.347 8.892 20.194 1.00 38.34 88 HIS A N 1
ATOM 700 C CA . HIS A 1 88 ? -1.805 10.122 20.760 1.00 38.34 88 HIS A CA 1
ATOM 701 C C . HIS A 1 88 ? -1.229 10.931 19.600 1.00 38.34 88 HIS A C 1
ATOM 703 O O . HIS A 1 88 ? -0.133 10.652 19.135 1.00 38.34 88 HIS A O 1
ATOM 709 N N . HIS A 1 89 ? -2.042 11.860 19.083 1.00 39.38 89 HIS A N 1
ATOM 710 C CA . HIS A 1 89 ? -1.684 12.934 18.146 1.00 39.38 89 HIS A CA 1
ATOM 711 C C . HIS A 1 89 ? -0.455 12.669 17.252 1.00 39.38 89 HIS A C 1
ATOM 713 O O . HIS A 1 89 ? 0.650 13.128 17.528 1.00 39.38 89 HIS A O 1
ATOM 719 N N . GLY A 1 90 ? -0.666 11.973 16.134 1.00 42.16 90 GLY A N 1
ATOM 720 C CA . GLY A 1 90 ? 0.356 11.747 15.113 1.00 42.16 90 GLY A CA 1
ATOM 721 C C . GLY A 1 90 ? -0.262 11.271 13.801 1.00 42.16 90 GLY A C 1
ATOM 722 O O . GLY A 1 90 ? -1.376 10.749 13.786 1.00 42.16 90 GLY A O 1
ATOM 723 N N . HIS A 1 91 ? 0.433 11.506 12.684 1.00 46.81 91 HIS A N 1
ATOM 724 C CA . HIS A 1 91 ? -0.007 11.119 11.341 1.00 46.81 91 HIS A CA 1
ATOM 725 C C . HIS A 1 91 ? -0.460 9.648 11.283 1.00 46.81 91 HIS A C 1
ATOM 727 O O . HIS A 1 91 ? 0.245 8.764 11.772 1.00 46.81 91 HIS A O 1
ATOM 733 N N . ARG A 1 92 ? -1.629 9.412 10.662 1.00 53.31 92 ARG A N 1
ATOM 734 C CA . ARG A 1 92 ? -2.313 8.107 10.572 1.00 53.31 92 ARG A CA 1
ATOM 735 C C . ARG A 1 92 ? -1.366 6.974 10.140 1.00 53.31 92 ARG A C 1
ATOM 737 O O . ARG A 1 92 ? -0.447 7.172 9.333 1.00 53.31 92 ARG A O 1
ATOM 744 N N . GLY A 1 93 ? -1.593 5.776 10.678 1.00 55.03 93 GLY A N 1
ATOM 745 C CA . GLY A 1 93 ? -0.890 4.562 10.260 1.00 55.03 93 GLY A CA 1
ATOM 746 C C . GLY A 1 93 ? -1.254 4.158 8.820 1.00 55.03 93 GLY A C 1
ATOM 747 O O . GLY A 1 93 ? -2.341 4.491 8.355 1.00 55.03 93 GLY A O 1
ATOM 748 N N . PRO A 1 94 ? -0.368 3.448 8.097 1.00 49.72 94 PRO A N 1
ATOM 749 C CA . PRO A 1 94 ? -0.563 3.114 6.680 1.00 49.72 94 PRO A CA 1
ATOM 750 C C . PRO A 1 94 ? -1.712 2.119 6.414 1.00 49.72 94 PRO A C 1
ATOM 752 O O . PRO A 1 94 ? -2.194 2.059 5.292 1.00 49.72 94 PRO A O 1
ATOM 755 N N . LEU A 1 95 ? -2.160 1.377 7.436 1.00 54.25 95 LEU A N 1
ATOM 756 C CA . LEU A 1 95 ? -3.193 0.330 7.353 1.00 54.25 95 LEU A CA 1
ATOM 757 C C . LEU A 1 95 ? -4.421 0.633 8.232 1.00 54.25 95 LEU A C 1
ATOM 759 O O . LEU A 1 95 ? -5.201 -0.259 8.542 1.00 54.25 95 LEU A O 1
ATOM 763 N N . GLN A 1 96 ? -4.582 1.876 8.693 1.00 55.81 96 GLN A N 1
ATOM 764 C CA . GLN A 1 96 ? -5.734 2.253 9.514 1.00 55.81 96 GLN A CA 1
ATOM 765 C C . GLN A 1 96 ? -6.933 2.569 8.615 1.00 55.81 96 GLN A C 1
ATOM 767 O O . GLN A 1 96 ? -6.784 3.249 7.595 1.00 55.81 96 GLN A O 1
ATOM 772 N N . HIS A 1 97 ? -8.126 2.096 8.987 1.00 51.47 97 HIS A N 1
ATOM 773 C CA . HIS A 1 97 ? -9.341 2.415 8.244 1.00 51.47 97 HIS A CA 1
ATOM 774 C C . HIS A 1 97 ? -9.522 3.941 8.123 1.00 51.47 97 HIS A C 1
ATOM 776 O O . HIS A 1 97 ? -9.209 4.683 9.057 1.00 51.47 97 HIS A O 1
ATOM 782 N N . PRO A 1 98 ? -10.053 4.443 6.988 1.00 63.72 98 PRO A N 1
ATOM 783 C CA . PRO A 1 98 ? -10.311 5.874 6.815 1.00 63.72 98 PRO A CA 1
ATOM 784 C C . PRO A 1 98 ? -11.238 6.473 7.887 1.00 63.72 98 PRO A C 1
ATOM 786 O O . PRO A 1 98 ? -11.160 7.680 8.145 1.00 63.72 98 PRO A O 1
ATOM 789 N N . TYR A 1 99 ? -12.070 5.623 8.499 1.00 70.56 99 TYR A N 1
ATOM 790 C CA . TYR A 1 99 ? -13.018 5.926 9.565 1.00 70.56 99 TYR A CA 1
ATOM 791 C C . TYR A 1 99 ? -12.805 4.955 10.731 1.00 70.56 99 TYR A C 1
ATOM 793 O O . TYR A 1 99 ? -12.585 3.767 10.499 1.00 70.56 99 TYR A O 1
ATOM 801 N N . ASP A 1 100 ? -12.909 5.461 11.956 1.00 70.00 100 ASP A N 1
ATOM 802 C CA . ASP A 1 100 ? -12.999 4.642 13.164 1.00 70.00 100 ASP A CA 1
ATOM 803 C C . ASP A 1 100 ? -14.477 4.314 13.467 1.00 70.00 100 ASP A C 1
ATOM 805 O O . ASP A 1 100 ? -15.386 4.981 12.961 1.00 70.00 100 ASP A O 1
ATOM 809 N N . GLY A 1 101 ? -14.724 3.313 14.315 1.00 66.56 101 GLY A N 1
ATOM 810 C CA . GLY A 1 101 ? -16.076 2.911 14.730 1.00 66.56 101 GLY A CA 1
ATOM 811 C C . GLY A 1 101 ? -16.618 1.699 13.964 1.00 66.56 101 GLY A C 1
ATOM 812 O O . GLY A 1 101 ? -16.038 1.278 12.962 1.00 66.56 101 GLY A O 1
ATOM 813 N N . PRO A 1 102 ? -17.701 1.075 14.456 1.00 72.38 102 PRO A N 1
ATOM 814 C CA . PRO A 1 102 ? -18.992 1.713 14.733 1.00 72.38 102 PRO A CA 1
ATOM 815 C C . PRO A 1 102 ? -19.077 2.413 16.091 1.00 72.38 102 PRO A C 1
ATOM 817 O O . PRO A 1 102 ? -18.681 1.859 17.108 1.00 72.38 102 PRO A O 1
ATOM 820 N N . PHE A 1 103 ? -19.650 3.617 16.107 1.00 81.00 103 PHE A N 1
ATOM 821 C CA . PHE A 1 103 ? -19.920 4.370 17.333 1.00 81.00 103 PHE A CA 1
ATOM 822 C C . PHE A 1 103 ? -21.422 4.491 17.569 1.00 81.00 103 PHE A C 1
ATOM 824 O O . PHE A 1 103 ? -22.195 4.686 16.628 1.00 81.00 103 PHE A O 1
ATOM 831 N N . GLN A 1 104 ? -21.834 4.413 18.834 1.00 78.75 104 GLN A N 1
ATOM 832 C CA . GLN A 1 104 ? -23.225 4.635 19.207 1.00 78.75 104 GLN A CA 1
ATOM 833 C C . GLN A 1 104 ? -23.570 6.121 19.071 1.00 78.75 104 GLN A C 1
ATOM 835 O O . GLN A 1 104 ? -22.887 6.984 19.623 1.00 78.75 104 GLN A O 1
ATOM 840 N N . VAL A 1 105 ? -24.663 6.417 18.369 1.00 84.00 105 VAL A N 1
ATOM 841 C CA . VAL A 1 105 ? -25.232 7.766 18.300 1.00 84.00 105 VAL A CA 1
ATOM 842 C C . VAL A 1 105 ? -26.063 8.014 19.558 1.00 84.00 105 VAL A C 1
ATOM 844 O O . VAL A 1 105 ? -27.070 7.346 19.780 1.00 84.00 105 VAL A O 1
ATOM 847 N N . VAL A 1 106 ? -25.649 8.989 20.368 1.00 84.88 106 VAL A N 1
ATOM 848 C CA . VAL A 1 106 ? -26.366 9.434 21.576 1.00 84.88 106 VAL A CA 1
ATOM 849 C C . VAL A 1 106 ? -27.501 10.374 21.208 1.00 84.88 106 VAL A C 1
ATOM 851 O O . VAL A 1 106 ? -28.599 10.280 21.749 1.00 84.88 106 VAL A O 1
ATOM 854 N N . ALA A 1 107 ? -27.236 11.309 20.292 1.00 81.38 107 ALA A N 1
ATOM 855 C CA . ALA A 1 107 ? -28.249 12.228 19.798 1.00 81.38 107 ALA A CA 1
ATOM 856 C C . ALA A 1 107 ? -27.960 12.668 18.357 1.00 81.38 107 ALA A C 1
ATOM 858 O O . ALA A 1 107 ? -26.863 13.173 18.084 1.00 81.38 107 ALA A O 1
ATOM 859 N N . PRO A 1 108 ? -28.934 12.520 17.447 1.00 81.19 108 PRO A N 1
ATOM 860 C CA . PRO A 1 108 ? -28.866 13.114 16.121 1.00 81.19 108 PRO A CA 1
ATOM 861 C C . PRO A 1 108 ? -29.193 14.617 16.164 1.00 81.19 108 PRO A C 1
ATOM 863 O O . PRO A 1 108 ? -29.980 15.074 16.993 1.00 81.19 108 PRO A O 1
ATOM 866 N N . SER A 1 109 ? -28.600 15.378 15.248 1.00 80.94 109 SER A N 1
ATOM 867 C CA . SER A 1 109 ? -28.959 16.760 14.904 1.00 80.94 109 SER A CA 1
ATOM 868 C C . SER A 1 109 ? -28.834 16.938 13.383 1.00 80.94 109 SER A C 1
ATOM 870 O O . SER A 1 109 ? -28.323 16.057 12.691 1.00 80.94 109 SER A O 1
ATOM 872 N N . ASP A 1 110 ? -29.292 18.065 12.841 1.00 77.38 110 ASP A N 1
ATOM 873 C CA . ASP A 1 110 ? -29.429 18.266 11.389 1.00 77.38 110 ASP A CA 1
ATOM 874 C C . ASP A 1 110 ? -28.088 18.278 10.632 1.00 77.38 110 ASP A C 1
ATOM 876 O O . ASP A 1 110 ? -28.030 17.961 9.446 1.00 77.38 110 ASP A O 1
ATOM 880 N N . LYS A 1 111 ? -26.997 18.674 11.300 1.00 85.56 111 LYS A N 1
ATOM 881 C CA . LYS A 1 111 ? -25.650 18.791 10.697 1.00 85.56 111 LYS A CA 1
ATOM 882 C C . LYS A 1 111 ? -24.569 18.042 11.458 1.00 85.56 111 LYS A C 1
ATOM 884 O O . LYS A 1 111 ? -23.480 17.818 10.931 1.00 85.56 111 LYS A O 1
ATOM 889 N N . THR A 1 112 ? -24.847 17.693 12.706 1.00 86.94 112 THR A N 1
ATOM 890 C CA . THR A 1 112 ? -23.893 17.057 13.602 1.00 86.94 112 THR A CA 1
ATOM 891 C C . THR A 1 112 ? -24.562 15.924 14.357 1.00 86.94 112 THR A C 1
ATOM 893 O O . THR A 1 112 ? -25.765 15.930 14.583 1.00 86.94 112 THR A O 1
ATOM 896 N N . PHE A 1 113 ? -23.779 14.940 14.765 1.00 84.69 113 PHE A N 1
ATOM 897 C CA . PHE A 1 113 ? -24.229 13.862 15.629 1.00 84.69 113 PHE A CA 1
ATOM 898 C C . PHE A 1 113 ? -23.356 13.851 16.869 1.00 84.69 113 PHE A C 1
ATOM 900 O O . PHE A 1 113 ? -22.141 14.055 16.780 1.00 84.69 113 PHE A O 1
ATOM 907 N N . ARG A 1 114 ? -23.977 13.601 18.021 1.00 86.88 114 ARG A N 1
ATOM 908 C CA . ARG A 1 114 ? -23.249 13.260 19.241 1.00 86.88 114 ARG A CA 1
ATOM 909 C C . ARG A 1 114 ? -23.047 11.757 19.272 1.00 86.88 114 ARG A C 1
ATOM 911 O O . ARG A 1 114 ? -24.035 11.018 19.285 1.00 86.88 114 ARG A O 1
ATOM 918 N N . ILE A 1 115 ? -21.795 11.324 19.271 1.00 86.44 115 ILE A N 1
ATOM 919 C CA . ILE A 1 115 ? -21.411 9.916 19.354 1.00 86.44 115 ILE A CA 1
ATOM 920 C C . ILE A 1 115 ? -20.687 9.623 20.668 1.00 86.44 115 ILE A C 1
ATOM 922 O O . ILE A 1 115 ? -20.018 10.502 21.211 1.00 86.44 115 ILE A O 1
ATOM 926 N N . MET A 1 116 ? -20.796 8.385 21.151 1.00 79.06 116 MET A N 1
ATOM 927 C CA . MET A 1 116 ? -19.913 7.860 22.197 1.00 79.06 116 MET A CA 1
ATOM 928 C C . MET A 1 116 ? -18.662 7.267 21.551 1.00 79.06 116 MET A C 1
ATOM 930 O O . MET A 1 116 ? -18.733 6.204 20.929 1.00 79.06 116 MET A O 1
ATOM 934 N N . ALA A 1 117 ? -17.524 7.941 21.700 1.00 76.00 117 ALA A N 1
ATOM 935 C CA . ALA A 1 117 ? -16.212 7.426 21.323 1.00 76.00 117 ALA A CA 1
ATOM 936 C C . ALA A 1 117 ? -15.496 6.930 22.592 1.00 76.00 117 ALA A C 1
ATOM 938 O O . ALA A 1 117 ? -14.803 7.685 23.277 1.00 76.00 117 ALA A O 1
ATOM 939 N N . GLY A 1 118 ? -15.721 5.661 22.950 1.00 73.50 118 GLY A N 1
ATOM 940 C CA . GLY A 1 118 ? -15.331 5.128 24.261 1.00 73.50 118 GLY A CA 1
ATOM 941 C C . GLY A 1 118 ? -16.155 5.771 25.382 1.00 73.50 118 GLY A C 1
ATOM 942 O O . GLY A 1 118 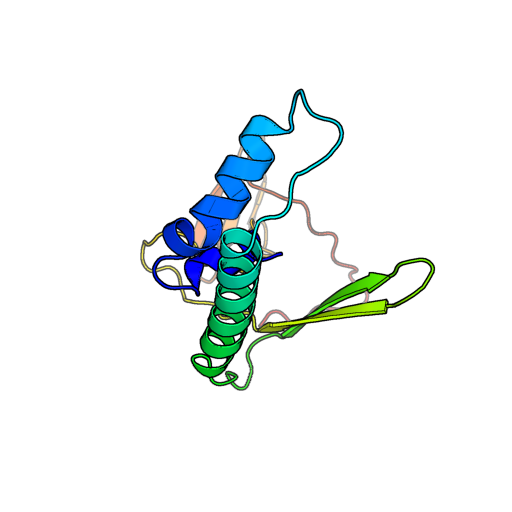? -17.374 5.865 25.268 1.00 73.50 118 GLY A O 1
ATOM 943 N N . ASP A 1 119 ? -15.495 6.276 26.428 1.00 76.31 119 ASP A N 1
ATOM 944 C CA . ASP A 1 119 ? -16.146 6.922 27.585 1.00 76.31 119 ASP A CA 1
ATOM 945 C C . ASP A 1 119 ? -16.415 8.427 27.392 1.00 76.31 119 ASP A C 1
ATOM 947 O O . ASP A 1 119 ? -16.735 9.145 28.343 1.00 76.31 119 ASP A O 1
ATOM 951 N N . ARG A 1 120 ? -16.234 8.949 26.172 1.00 76.31 120 ARG A N 1
ATOM 952 C CA . ARG A 1 120 ? -16.352 10.383 25.875 1.00 76.31 120 ARG A CA 1
ATOM 953 C C . ARG A 1 120 ? -17.421 10.646 24.824 1.00 76.31 120 ARG A C 1
ATOM 955 O O . ARG A 1 120 ? -17.484 9.971 23.799 1.00 76.31 120 ARG A O 1
ATOM 962 N N . GLU A 1 121 ? -18.224 11.679 25.070 1.00 82.75 121 GLU A N 1
ATOM 963 C CA . GLU A 1 121 ? -19.123 12.242 24.065 1.00 82.75 121 GLU A CA 1
ATOM 964 C C . GLU A 1 121 ? -18.347 13.158 23.116 1.00 82.75 121 GLU A C 1
ATOM 966 O O . GLU A 1 121 ? -17.689 14.111 23.545 1.00 82.75 121 GLU A O 1
ATOM 971 N N . GLU A 1 122 ? -18.468 12.898 21.817 1.00 80.94 122 GLU A N 1
ATOM 972 C CA . GLU A 1 122 ? -17.893 13.732 20.765 1.00 80.94 122 GLU A CA 1
ATOM 973 C C . GLU A 1 122 ? -18.961 14.187 19.769 1.00 80.94 122 GLU A C 1
ATOM 975 O O . GLU A 1 122 ? -19.908 13.465 19.457 1.00 80.94 122 GLU A O 1
ATOM 980 N N . ILE A 1 123 ? -18.802 15.409 19.253 1.00 83.88 123 ILE A N 1
ATOM 981 C CA . ILE A 1 123 ? -19.685 15.993 18.240 1.00 83.88 123 ILE A CA 1
ATOM 982 C C . ILE A 1 123 ? -18.985 15.916 16.888 1.00 83.88 123 ILE A C 1
ATOM 984 O O . ILE A 1 123 ? -17.939 16.538 16.693 1.00 83.88 123 ILE A O 1
ATOM 988 N N . ILE A 1 124 ? -19.584 15.207 15.935 1.00 81.94 124 ILE A N 1
ATOM 989 C CA . ILE A 1 124 ? -19.031 15.043 14.586 1.00 81.94 124 ILE A CA 1
ATOM 990 C C . ILE A 1 124 ? -20.022 15.478 13.510 1.00 81.94 124 ILE A C 1
ATOM 992 O O . ILE A 1 124 ? -21.230 15.343 13.671 1.00 81.94 124 ILE A O 1
ATOM 996 N N . SER A 1 125 ? -19.507 16.031 12.409 1.00 83.56 125 SER A N 1
ATOM 997 C CA . SER A 1 125 ? -20.322 16.404 11.243 1.00 83.56 125 SER A CA 1
ATOM 998 C C . SER A 1 125 ? -20.877 15.166 10.539 1.00 83.56 125 SER A C 1
ATOM 1000 O O . SER A 1 125 ? -20.200 14.136 10.481 1.00 83.56 125 SER A O 1
ATOM 1002 N N . VAL A 1 126 ? -22.056 15.302 9.930 1.00 81.50 126 VAL A N 1
ATOM 1003 C CA . VAL A 1 126 ? -22.662 14.270 9.074 1.00 81.50 126 VAL A CA 1
ATOM 1004 C C . VAL A 1 126 ? -21.733 13.805 7.946 1.00 81.50 126 VAL A C 1
ATOM 1006 O O . VAL A 1 126 ? -21.681 12.617 7.649 1.00 81.50 126 VAL A O 1
ATOM 1009 N N . ASP A 1 127 ? -20.903 14.693 7.394 1.00 78.81 127 ASP A N 1
ATOM 1010 C CA . ASP A 1 127 ? -19.963 14.354 6.309 1.00 78.81 127 ASP A CA 1
ATOM 1011 C C . ASP A 1 127 ? -18.841 13.401 6.752 1.00 78.81 127 ASP A C 1
ATOM 1013 O O . ASP A 1 127 ? -18.146 12.796 5.933 1.00 78.81 127 ASP A O 1
ATOM 1017 N N . ARG A 1 128 ? -18.622 13.294 8.067 1.00 77.00 128 ARG A N 1
ATOM 1018 C CA . ARG A 1 128 ? -17.605 12.430 8.680 1.00 77.00 128 ARG A CA 1
ATOM 1019 C C . ARG A 1 128 ? -18.187 11.116 9.194 1.00 77.00 128 ARG A C 1
ATOM 1021 O O . ARG A 1 128 ? -17.450 10.326 9.779 1.00 77.00 128 ARG A O 1
ATOM 1028 N N . LEU A 1 129 ? -19.479 10.885 8.971 1.00 75.44 129 LEU A N 1
ATOM 1029 C CA . LEU A 1 129 ? -20.180 9.666 9.340 1.00 75.44 129 LEU A CA 1
ATOM 1030 C C . LEU A 1 129 ? -20.388 8.775 8.126 1.00 75.44 129 LEU A C 1
ATOM 1032 O O . LEU A 1 129 ? -20.770 9.224 7.048 1.00 75.44 129 LEU A O 1
ATOM 1036 N N . LYS A 1 130 ? -20.215 7.475 8.342 1.00 76.06 130 LYS A N 1
ATOM 1037 C CA . LYS A 1 130 ? -20.700 6.448 7.431 1.00 76.06 130 LYS A CA 1
ATOM 1038 C C . LYS A 1 130 ? -21.706 5.593 8.201 1.00 76.06 130 LYS A C 1
ATOM 1040 O O . LYS A 1 130 ? -21.331 5.048 9.238 1.00 76.06 130 LYS A O 1
ATOM 1045 N N . PRO A 1 131 ? -22.969 5.490 7.756 1.00 74.19 131 PRO A N 1
ATOM 1046 C CA . PRO A 1 131 ? -23.956 4.676 8.450 1.00 74.19 131 PRO A CA 1
ATOM 1047 C C . PRO A 1 131 ? -23.531 3.206 8.426 1.00 74.19 131 PRO A C 1
ATOM 1049 O O . PRO A 1 131 ? -23.197 2.662 7.371 1.00 74.19 131 PRO A O 1
ATOM 1052 N N . VAL A 1 132 ? -23.553 2.571 9.596 1.00 74.88 132 VAL A N 1
ATOM 1053 C CA . VAL A 1 132 ? -23.311 1.136 9.760 1.00 74.88 132 VAL A CA 1
ATOM 1054 C C . VAL A 1 132 ? -24.663 0.468 9.972 1.00 74.88 132 VAL A C 1
ATOM 1056 O O . VAL A 1 132 ? -25.360 0.771 10.936 1.00 74.88 132 VAL A O 1
ATOM 1059 N N . HIS A 1 133 ? -25.051 -0.418 9.056 1.00 65.06 133 HIS A N 1
ATOM 1060 C CA . HIS A 1 133 ? -26.203 -1.290 9.267 1.00 65.06 133 HIS A CA 1
ATOM 1061 C C . HIS A 1 133 ? -25.756 -2.469 10.128 1.00 65.06 133 HIS A C 1
ATOM 1063 O O . HIS A 1 133 ? -24.916 -3.260 9.704 1.00 65.06 133 HIS A O 1
ATOM 1069 N N . VAL A 1 134 ? -26.302 -2.564 11.338 1.00 61.84 134 VAL A N 1
ATOM 1070 C CA . VAL A 1 134 ? -26.138 -3.723 12.220 1.00 61.84 134 VAL A CA 1
ATOM 1071 C C . VAL A 1 134 ? -27.388 -4.583 12.090 1.00 61.84 134 VAL A C 1
ATOM 1073 O O . VAL A 1 134 ? -28.497 -4.096 12.306 1.00 61.84 134 VAL A O 1
ATOM 1076 N N . ASP A 1 135 ? -27.214 -5.847 11.713 1.00 61.56 135 ASP A N 1
ATOM 1077 C CA . ASP A 1 135 ? -28.302 -6.820 11.723 1.00 61.56 135 ASP A CA 1
ATOM 1078 C C . ASP A 1 135 ? -28.591 -7.196 13.184 1.00 61.56 135 ASP A C 1
ATOM 1080 O O . ASP A 1 135 ? -27.761 -7.805 13.861 1.00 61.56 135 ASP A O 1
ATOM 1084 N N . LEU A 1 136 ? -29.750 -6.785 13.706 1.00 57.47 136 LEU A N 1
ATOM 1085 C CA . LEU A 1 136 ? -30.122 -6.946 15.122 1.00 57.47 136 LEU A CA 1
ATOM 1086 C C . LEU A 1 136 ? -30.264 -8.419 15.546 1.00 57.47 136 LEU A C 1
ATOM 1088 O O . LEU A 1 136 ? -30.427 -8.710 16.730 1.00 57.47 136 LEU A O 1
ATOM 1092 N N . THR A 1 137 ? -30.213 -9.344 14.588 1.00 58.97 137 THR A N 1
ATOM 1093 C CA . THR A 1 137 ? -30.307 -10.791 14.804 1.00 58.97 137 THR A CA 1
ATOM 1094 C C . THR A 1 137 ? -28.963 -11.461 15.107 1.00 58.97 137 THR A C 1
ATOM 1096 O O . THR A 1 137 ? -28.954 -12.592 15.590 1.00 58.97 137 THR A O 1
ATOM 1099 N N . SER A 1 138 ? -27.836 -10.772 14.897 1.00 51.47 138 SER A N 1
ATOM 1100 C CA . SER A 1 138 ? -26.501 -11.283 15.220 1.00 51.47 138 SER A CA 1
ATOM 1101 C C . SER A 1 138 ? -25.658 -10.178 15.867 1.00 51.47 138 SER A C 1
ATOM 1103 O O . SER A 1 138 ? -25.052 -9.375 15.155 1.00 51.47 138 SER A O 1
ATOM 1105 N N . PRO A 1 139 ? -25.612 -10.086 17.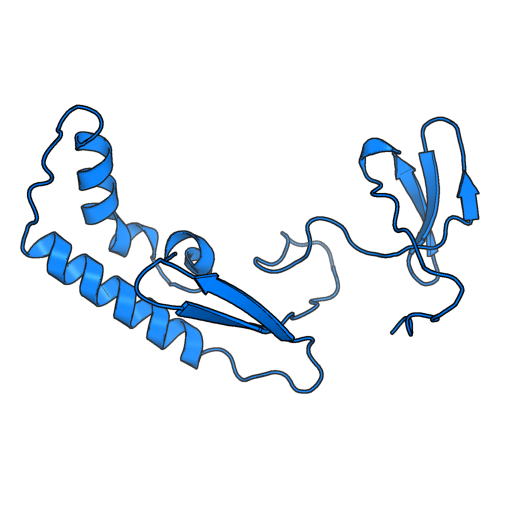210 1.00 52.97 139 PRO A N 1
ATOM 1106 C CA . PRO A 1 139 ? -24.852 -9.040 17.881 1.00 52.97 139 PRO A CA 1
ATOM 1107 C C . PRO A 1 139 ? -23.359 -9.195 17.573 1.00 52.97 139 PRO A C 1
ATOM 1109 O O . PRO A 1 139 ? -22.742 -10.208 17.900 1.00 52.97 139 PRO A O 1
ATOM 1112 N N . VAL A 1 140 ? -22.780 -8.180 16.931 1.00 48.59 140 VAL A N 1
ATOM 1113 C CA . VAL A 1 140 ? -21.331 -8.077 16.739 1.00 48.59 140 VAL A CA 1
ATOM 1114 C C . VAL A 1 140 ? -20.708 -7.816 18.114 1.00 48.59 140 VAL A C 1
ATOM 1116 O O . VAL A 1 140 ? -21.085 -6.830 18.752 1.00 48.59 140 VAL A O 1
ATOM 1119 N N . PRO A 1 141 ? -19.789 -8.667 18.604 1.00 44.59 141 PRO A N 1
ATOM 1120 C CA . PRO A 1 141 ? -19.079 -8.384 19.839 1.00 44.59 141 PRO A CA 1
ATOM 1121 C C . PRO A 1 141 ? -18.208 -7.146 19.617 1.00 44.59 141 PRO A C 1
ATOM 1123 O O . PRO A 1 141 ? -17.272 -7.159 18.819 1.00 44.59 141 PRO A O 1
ATOM 1126 N N . VAL A 1 142 ? -18.565 -6.061 20.297 1.00 42.53 142 VAL A N 1
ATOM 1127 C CA . VAL A 1 142 ? -17.738 -4.860 20.394 1.00 42.53 142 VAL A CA 1
ATOM 1128 C C . VAL A 1 142 ? -16.584 -5.212 21.334 1.00 42.53 142 VAL A C 1
ATOM 1130 O O . VAL A 1 142 ? -16.829 -5.566 22.487 1.00 42.53 142 VAL A O 1
ATOM 1133 N N . ALA A 1 143 ? -15.361 -5.207 20.803 1.00 36.56 143 ALA A N 1
ATOM 1134 C CA . ALA A 1 143 ? -14.122 -5.364 21.565 1.00 36.56 143 ALA A CA 1
ATOM 1135 C C . ALA A 1 143 ? -13.621 -4.007 22.068 1.00 36.56 143 ALA A C 1
ATOM 1137 O O . ALA A 1 143 ? -13.801 -3.012 21.326 1.00 36.56 143 ALA A O 1
#